Protein AF-V6LDK0-F1 (afdb_monomer_lite)

Radius of gyration: 16.56 Å; chains: 1; bounding box: 21×40×39 Å

Secondary structure (DSSP, 8-state):
-HHHHHHHHHHTT-------S-HHHHTTSSS--EEETTEEETTSSS-TTTTHHHHHHHHTTS---

Structure (mmCIF, N/CA/C/O backbone):
data_AF-V6LDK0-F1
#
_entry.id   AF-V6LDK0-F1
#
loop_
_atom_site.group_PDB
_atom_site.id
_atom_site.type_symbol
_atom_site.label_atom_id
_atom_site.label_alt_id
_atom_site.label_comp_id
_atom_site.label_asym_id
_atom_site.label_entity_id
_atom_site.label_seq_id
_atom_site.pdbx_PDB_ins_code
_atom_site.Cartn_x
_atom_site.Cartn_y
_atom_site.Cartn_z
_atom_site.occupancy
_atom_site.B_iso_or_equiv
_atom_site.auth_seq_id
_atom_site.auth_comp_id
_atom_site.auth_asym_id
_atom_site.auth_atom_id
_atom_site.pdbx_PDB_model_num
ATOM 1 N N . MET A 1 1 ? 1.244 -5.256 13.627 1.00 78.00 1 MET A N 1
ATOM 2 C CA . MET A 1 1 ? 1.848 -3.920 13.831 1.00 78.00 1 MET A CA 1
ATOM 3 C C . MET A 1 1 ? 1.334 -2.908 12.809 1.00 78.00 1 MET A C 1
ATOM 5 O O . MET A 1 1 ? 0.665 -1.975 13.222 1.00 78.00 1 MET A O 1
ATOM 9 N N . LEU A 1 2 ? 1.524 -3.114 11.498 1.00 83.81 2 LEU A N 1
ATOM 10 C CA . LEU A 1 2 ? 1.032 -2.185 10.458 1.00 83.81 2 LEU A CA 1
ATOM 11 C C . LEU A 1 2 ? -0.478 -1.905 10.526 1.00 83.81 2 LEU A C 1
ATOM 13 O O . LEU A 1 2 ? -0.884 -0.750 10.496 1.00 83.81 2 LEU A O 1
ATOM 17 N N . GLY A 1 3 ? -1.308 -2.931 10.740 1.00 81.44 3 GLY A N 1
ATOM 18 C CA . GLY A 1 3 ? -2.753 -2.728 10.912 1.00 81.44 3 GLY A CA 1
ATOM 19 C C . GLY A 1 3 ? -3.137 -1.824 12.097 1.00 81.44 3 GLY A C 1
ATOM 20 O O . GLY A 1 3 ? -4.155 -1.143 12.032 1.00 81.44 3 GLY A O 1
ATOM 21 N N . GLN A 1 4 ? -2.321 -1.757 13.161 1.00 86.69 4 GLN A N 1
ATOM 22 C CA . GLN A 1 4 ? -2.565 -0.821 14.268 1.00 86.69 4 GLN A CA 1
ATOM 23 C C . GLN A 1 4 ? -2.244 0.617 13.866 1.00 86.69 4 GLN A C 1
ATOM 25 O O . GLN A 1 4 ? -3.012 1.510 14.204 1.00 86.69 4 GLN A O 1
ATOM 30 N N . LEU A 1 5 ? -1.155 0.831 13.120 1.00 87.88 5 LEU A N 1
ATOM 31 C CA . LEU A 1 5 ? -0.801 2.148 12.589 1.00 87.88 5 LEU A CA 1
ATOM 32 C C . LEU A 1 5 ? -1.923 2.688 11.692 1.00 87.88 5 LEU A C 1
ATOM 34 O O . LEU A 1 5 ? -2.385 3.803 11.903 1.00 87.88 5 LEU A O 1
ATOM 38 N N . VAL A 1 6 ? -2.398 1.872 10.744 1.00 88.06 6 VAL A N 1
ATOM 39 C CA . VAL A 1 6 ? -3.474 2.252 9.813 1.00 88.06 6 VAL A CA 1
ATOM 40 C C . VAL A 1 6 ? -4.755 2.599 10.569 1.00 88.06 6 VAL A C 1
ATOM 42 O O . VAL A 1 6 ? -5.390 3.611 10.284 1.00 88.06 6 VAL A O 1
ATOM 45 N N . ARG A 1 7 ? -5.120 1.799 11.576 1.00 88.81 7 ARG A N 1
ATOM 46 C CA . ARG A 1 7 ? -6.307 2.063 12.394 1.00 88.81 7 ARG A CA 1
ATOM 47 C C . ARG A 1 7 ? -6.192 3.373 13.175 1.00 88.81 7 ARG A C 1
ATOM 49 O O . ARG A 1 7 ? -7.109 4.178 13.125 1.00 88.81 7 ARG A O 1
ATOM 56 N N . VAL A 1 8 ? -5.070 3.601 13.858 1.00 92.75 8 VAL A N 1
ATOM 57 C CA . VAL A 1 8 ? -4.849 4.831 14.635 1.00 92.75 8 VAL A CA 1
ATOM 58 C C . VAL A 1 8 ? -4.840 6.062 13.730 1.00 92.75 8 VAL A C 1
ATOM 60 O O . VAL A 1 8 ? -5.436 7.073 14.084 1.00 92.75 8 VAL A O 1
ATOM 63 N N . ALA A 1 9 ? -4.217 5.971 12.554 1.00 90.00 9 ALA A N 1
ATOM 64 C CA . ALA A 1 9 ? -4.211 7.052 11.576 1.00 90.00 9 ALA A CA 1
ATOM 65 C C . ALA A 1 9 ? -5.631 7.432 11.134 1.00 90.00 9 ALA A C 1
ATOM 67 O O . ALA A 1 9 ? -5.956 8.614 11.092 1.00 90.00 9 ALA A O 1
ATOM 68 N N . ARG A 1 10 ? -6.497 6.440 10.882 1.00 87.31 10 ARG A N 1
ATOM 69 C CA . ARG A 1 10 ? -7.912 6.685 10.565 1.00 87.31 10 ARG A CA 1
ATOM 70 C C . ARG A 1 10 ? -8.669 7.313 11.732 1.00 87.31 10 ARG A C 1
ATOM 72 O O . ARG A 1 10 ? -9.370 8.294 11.520 1.00 87.31 10 ARG A O 1
ATOM 79 N N . ASP A 1 11 ? -8.502 6.779 12.941 1.00 93.12 11 ASP A N 1
ATOM 80 C CA . ASP A 1 11 ? -9.178 7.282 14.146 1.00 93.12 11 ASP A CA 1
ATOM 81 C C . ASP A 1 11 ? -8.785 8.740 14.463 1.00 93.12 11 ASP A C 1
ATOM 83 O O . ASP A 1 11 ? -9.575 9.487 15.032 1.00 93.12 11 ASP A O 1
ATOM 87 N N . GLN A 1 12 ? -7.567 9.148 14.095 1.00 94.56 12 GLN A N 1
ATOM 88 C CA . GLN A 1 12 ? -7.033 10.498 14.310 1.00 94.56 12 GLN A CA 1
ATOM 89 C C . GLN A 1 12 ? -7.141 11.405 13.074 1.00 94.56 12 GLN A C 1
ATOM 91 O O . GLN A 1 12 ? -6.496 12.452 13.047 1.00 94.56 12 GLN A O 1
ATOM 96 N N . GLU A 1 13 ? -7.870 10.991 12.030 1.00 93.38 13 GLU A N 1
ATOM 97 C CA . GLU A 1 13 ? -7.986 11.717 10.750 1.00 93.38 13 GLU A CA 1
ATOM 98 C C . GLU A 1 13 ? -6.625 12.136 10.156 1.00 93.38 13 GLU A C 1
ATOM 100 O O . GLU A 1 13 ? -6.477 13.143 9.463 1.00 93.38 13 GLU A O 1
ATOM 105 N N . THR A 1 14 ? -5.591 11.346 10.434 1.00 94.00 14 THR A N 1
ATOM 106 C CA . THR A 1 14 ? -4.220 11.626 10.028 1.00 94.00 14 THR A CA 1
ATOM 107 C C . THR A 1 14 ? -3.921 10.936 8.705 1.00 94.00 14 THR A C 1
ATOM 109 O O . THR A 1 14 ? -4.134 9.735 8.540 1.00 94.00 14 THR A O 1
ATOM 112 N N . THR A 1 15 ? -3.369 11.689 7.754 1.00 93.88 15 THR A N 1
ATOM 113 C CA . THR A 1 15 ? -2.918 11.128 6.475 1.00 93.88 15 THR A CA 1
ATOM 114 C C . THR A 1 15 ? -1.568 10.435 6.643 1.00 93.88 15 THR A C 1
ATOM 116 O O . THR A 1 15 ? -0.628 11.020 7.178 1.00 93.88 15 THR A O 1
ATOM 119 N N . VAL A 1 16 ? -1.456 9.200 6.148 1.00 92.81 16 VAL A N 1
ATOM 120 C CA . VAL A 1 16 ? -0.220 8.404 6.179 1.00 92.81 16 VAL A CA 1
ATOM 121 C C . VAL A 1 16 ? 0.163 7.988 4.766 1.00 92.81 16 VAL A C 1
ATOM 123 O O . VAL A 1 16 ? -0.665 7.486 4.011 1.00 92.81 16 VAL A O 1
ATOM 126 N N . ILE A 1 17 ? 1.444 8.157 4.438 1.00 94.06 17 ILE A N 1
ATOM 127 C CA . ILE A 1 17 ? 2.058 7.622 3.223 1.00 94.06 17 ILE A CA 1
ATOM 128 C C . ILE A 1 17 ? 3.017 6.510 3.645 1.00 94.06 17 ILE A C 1
ATOM 130 O O . ILE A 1 17 ? 3.935 6.742 4.431 1.00 94.06 17 ILE A O 1
ATOM 134 N N . LEU A 1 18 ? 2.797 5.303 3.126 1.00 92.94 18 LEU A N 1
ATOM 135 C CA . LEU A 1 18 ? 3.644 4.138 3.368 1.00 92.94 18 LEU A CA 1
ATOM 136 C C . LEU A 1 18 ? 4.442 3.820 2.103 1.00 92.94 18 LEU A C 1
ATOM 138 O O . LEU A 1 18 ? 3.859 3.489 1.075 1.00 92.94 18 LEU A O 1
ATOM 142 N N . ILE A 1 19 ? 5.770 3.900 2.190 1.00 94.12 19 ILE A N 1
ATOM 143 C CA . ILE A 1 19 ? 6.680 3.544 1.096 1.00 94.12 19 ILE A CA 1
ATOM 144 C C . ILE A 1 19 ? 7.297 2.188 1.420 1.00 94.12 19 ILE A C 1
ATOM 146 O O . ILE A 1 19 ? 7.886 2.000 2.483 1.00 94.12 19 ILE A O 1
ATOM 150 N N . THR A 1 20 ? 7.154 1.235 0.507 1.00 93.31 20 THR A N 1
ATOM 151 C CA . THR A 1 20 ? 7.718 -0.106 0.649 1.00 93.31 20 THR A CA 1
ATOM 152 C C . THR A 1 20 ? 7.992 -0.711 -0.719 1.00 93.31 20 THR A C 1
ATOM 154 O O . T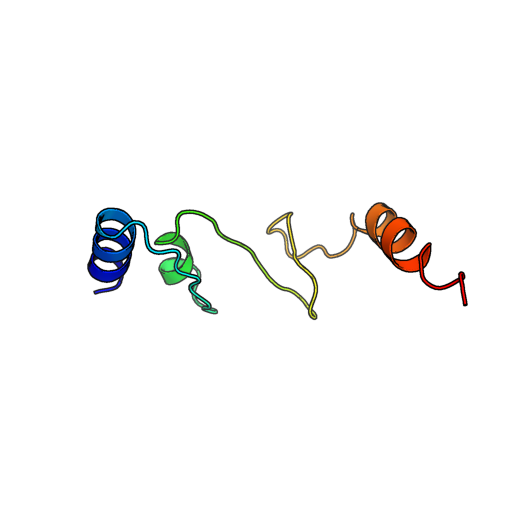HR A 1 20 ? 7.328 -0.382 -1.696 1.00 93.31 20 THR A O 1
ATOM 157 N N . HIS A 1 21 ? 8.950 -1.628 -0.772 1.00 94.56 21 HIS A N 1
ATOM 158 C CA . HIS A 1 21 ? 9.172 -2.499 -1.924 1.00 94.56 21 HIS A CA 1
ATOM 159 C C . HIS A 1 21 ? 8.469 -3.864 -1.771 1.00 94.56 21 HIS A C 1
ATOM 161 O O . HIS A 1 21 ? 8.620 -4.728 -2.628 1.00 94.56 21 HIS A O 1
ATOM 167 N N . GLU A 1 22 ? 7.783 -4.129 -0.647 1.00 94.62 22 GLU A N 1
ATOM 168 C CA . GLU A 1 22 ? 7.103 -5.407 -0.391 1.00 94.62 22 GLU A CA 1
ATOM 169 C C . GLU A 1 22 ? 5.591 -5.313 -0.694 1.00 94.62 22 GLU A C 1
ATOM 171 O O . GLU A 1 22 ? 4.872 -4.640 0.053 1.00 94.62 22 GLU A O 1
ATOM 176 N N . PRO A 1 23 ? 5.063 -6.054 -1.693 1.00 90.00 23 PRO A N 1
ATOM 177 C CA . PRO A 1 23 ? 3.648 -5.973 -2.084 1.00 90.00 23 PRO A CA 1
ATOM 178 C C . PRO A 1 23 ? 2.667 -6.304 -0.953 1.00 90.00 23 PRO A C 1
ATOM 180 O O . PRO A 1 23 ? 1.614 -5.691 -0.813 1.00 90.00 23 PRO A O 1
ATOM 183 N N . ARG A 1 24 ? 3.028 -7.248 -0.073 1.00 92.50 24 ARG A N 1
ATOM 184 C CA . ARG A 1 24 ? 2.184 -7.610 1.078 1.00 92.50 24 ARG A CA 1
ATOM 185 C C . ARG A 1 24 ? 2.021 -6.469 2.076 1.00 92.50 24 ARG A C 1
ATOM 187 O O . ARG A 1 24 ? 0.990 -6.390 2.732 1.00 92.50 24 ARG A O 1
ATOM 194 N N . VAL A 1 25 ? 3.036 -5.619 2.218 1.00 93.56 25 VAL A N 1
ATOM 195 C CA . VAL A 1 25 ? 2.983 -4.446 3.096 1.00 93.56 25 VAL A CA 1
ATOM 196 C C . VAL A 1 25 ? 2.156 -3.342 2.436 1.00 93.56 25 VAL A C 1
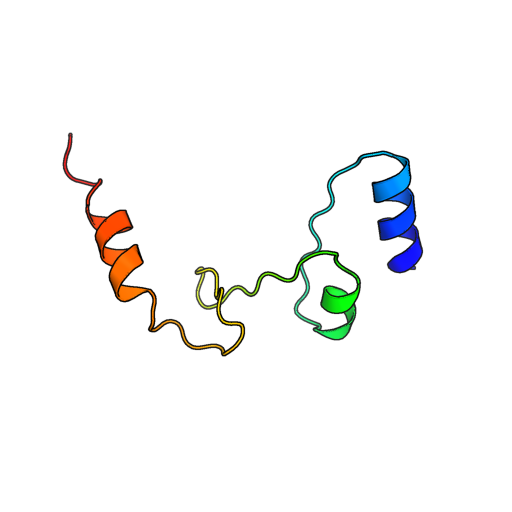ATOM 198 O O . VAL A 1 25 ? 1.331 -2.733 3.113 1.00 93.56 25 VAL A O 1
ATOM 201 N N . ALA A 1 26 ? 2.316 -3.141 1.124 1.00 91.38 26 ALA A N 1
ATOM 202 C CA . ALA A 1 26 ? 1.515 -2.197 0.344 1.00 91.38 26 ALA A CA 1
ATOM 203 C C . ALA A 1 26 ? 0.013 -2.522 0.402 1.00 91.38 26 ALA A C 1
ATOM 205 O O . ALA A 1 26 ? -0.798 -1.616 0.561 1.00 91.38 26 ALA A O 1
ATOM 206 N N . GLY A 1 27 ? -0.352 -3.808 0.419 1.00 89.31 27 GLY A N 1
ATOM 207 C CA . GLY A 1 27 ? -1.744 -4.254 0.550 1.00 89.31 27 GLY A CA 1
ATOM 208 C C . GLY A 1 27 ? -2.447 -3.889 1.868 1.00 89.31 27 GLY A C 1
ATOM 209 O O . GLY A 1 27 ? -3.657 -4.072 1.971 1.00 89.31 27 GLY A O 1
ATOM 210 N N . TYR A 1 28 ? -1.735 -3.373 2.880 1.00 90.94 28 TYR A N 1
ATOM 211 C CA . TYR A 1 28 ? -2.375 -2.788 4.069 1.00 90.94 28 TYR A CA 1
ATOM 212 C C . TYR A 1 28 ? -2.867 -1.352 3.842 1.00 90.94 28 TYR A C 1
ATOM 214 O O . TYR A 1 28 ? -3.630 -0.843 4.665 1.00 90.94 28 TYR A O 1
ATOM 222 N N . ALA A 1 29 ? -2.400 -0.682 2.786 1.00 90.62 29 ALA A N 1
ATOM 223 C CA . ALA A 1 29 ? -2.798 0.675 2.455 1.00 90.62 29 ALA A CA 1
ATOM 224 C C . ALA A 1 29 ? -4.156 0.702 1.744 1.00 90.62 29 ALA A C 1
ATOM 226 O O . ALA A 1 29 ? -4.548 -0.232 1.052 1.00 90.62 29 ALA A O 1
ATOM 227 N N . ASP A 1 30 ? -4.852 1.829 1.876 1.00 89.12 30 ASP A N 1
ATOM 228 C CA . ASP A 1 30 ? -6.114 2.080 1.173 1.00 89.12 30 ASP A CA 1
ATOM 229 C C . ASP A 1 30 ? -5.943 2.215 -0.340 1.00 89.12 30 ASP A C 1
ATOM 231 O O . ASP A 1 30 ? -6.882 2.009 -1.110 1.00 89.12 30 ASP A O 1
ATOM 235 N N . ARG A 1 31 ? -4.748 2.629 -0.763 1.00 89.00 31 ARG A N 1
ATOM 236 C CA . ARG A 1 31 ? -4.386 2.851 -2.157 1.00 89.00 31 ARG A CA 1
ATOM 237 C C . ARG A 1 31 ? -2.951 2.407 -2.364 1.00 89.00 31 ARG A C 1
ATOM 239 O O . ARG A 1 31 ? -2.082 2.742 -1.560 1.00 89.00 31 ARG A O 1
ATOM 246 N N . GLU A 1 32 ? -2.717 1.717 -3.468 1.00 90.00 32 GLU A N 1
ATOM 247 C CA . GLU A 1 32 ? -1.384 1.345 -3.920 1.00 90.00 32 GLU A CA 1
ATOM 248 C C . GLU A 1 32 ? -0.990 2.235 -5.101 1.00 90.00 32 GLU A C 1
ATOM 250 O O . GLU A 1 32 ? -1.765 2.423 -6.039 1.00 90.00 32 GLU A O 1
ATOM 255 N N . ILE A 1 33 ? 0.203 2.821 -5.022 1.00 90.38 33 ILE A N 1
ATOM 256 C CA . ILE A 1 33 ? 0.810 3.607 -6.095 1.00 90.38 33 ILE A CA 1
ATOM 257 C C . ILE A 1 33 ? 2.185 3.002 -6.340 1.00 90.38 33 ILE A C 1
ATOM 259 O O . ILE A 1 33 ? 3.005 2.942 -5.423 1.00 90.38 33 ILE A O 1
ATOM 263 N N . VAL A 1 34 ? 2.435 2.562 -7.570 1.00 90.62 34 VAL A N 1
ATOM 264 C CA . VAL A 1 34 ? 3.720 1.985 -7.967 1.00 90.62 34 VAL A CA 1
ATOM 265 C C . VAL A 1 34 ? 4.568 3.069 -8.622 1.00 90.62 34 VAL A C 1
ATOM 267 O O . VAL A 1 34 ? 4.072 3.855 -9.425 1.00 90.62 34 VAL A O 1
ATOM 270 N N . LEU A 1 35 ? 5.854 3.112 -8.274 1.00 89.62 35 LEU A N 1
ATOM 271 C CA . LEU A 1 35 ? 6.835 3.974 -8.925 1.00 89.62 35 LEU A CA 1
ATOM 272 C C . LEU A 1 35 ? 7.795 3.129 -9.758 1.00 89.62 35 LEU A C 1
ATOM 274 O O . LEU A 1 35 ? 8.309 2.116 -9.278 1.00 89.62 35 LEU A O 1
ATOM 278 N N . ARG A 1 36 ? 8.075 3.578 -10.981 1.00 84.94 36 ARG A N 1
ATOM 279 C CA . ARG A 1 36 ? 9.048 2.964 -11.887 1.00 84.94 36 ARG A CA 1
ATOM 280 C C . ARG A 1 36 ? 9.861 4.057 -12.562 1.00 84.94 36 ARG A C 1
ATOM 282 O O . ARG A 1 36 ? 9.295 4.969 -13.143 1.00 84.94 36 ARG A O 1
ATOM 289 N N . ASP A 1 37 ? 11.183 3.988 -12.431 1.00 86.94 37 AS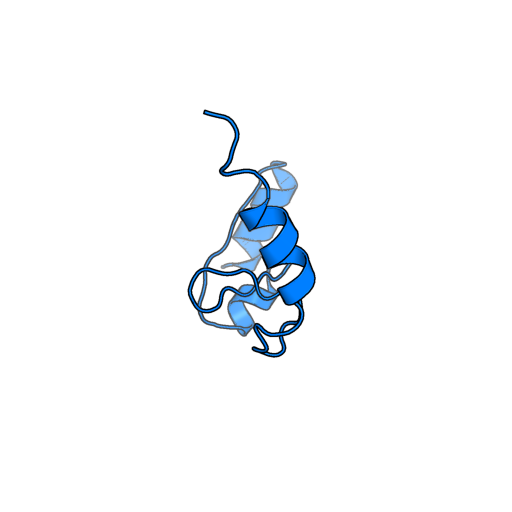P A N 1
ATOM 290 C CA . ASP A 1 37 ? 12.119 4.952 -13.031 1.00 86.94 37 ASP A CA 1
ATOM 291 C C . ASP A 1 37 ? 11.825 6.435 -12.698 1.00 86.94 37 ASP A C 1
ATOM 293 O O . ASP A 1 37 ? 12.164 7.340 -13.452 1.00 86.94 37 ASP A O 1
ATOM 297 N N . GLY A 1 38 ? 11.221 6.695 -11.532 1.00 87.38 38 GLY A N 1
ATOM 298 C CA . GLY A 1 38 ? 10.838 8.041 -11.082 1.00 87.38 38 GLY A CA 1
ATOM 299 C C . GLY A 1 38 ? 9.454 8.504 -11.549 1.00 87.38 38 GLY A C 1
ATOM 300 O O . GLY A 1 38 ? 9.017 9.581 -11.150 1.00 87.38 38 GLY A O 1
ATOM 301 N N . GLU A 1 39 ? 8.747 7.687 -12.327 1.00 84.25 39 GLU A N 1
ATOM 302 C CA . GLU A 1 39 ? 7.393 7.949 -12.811 1.00 84.25 39 GLU A CA 1
ATOM 303 C C . GLU A 1 39 ? 6.361 7.093 -12.069 1.00 84.25 39 GLU A C 1
ATOM 305 O O . GLU A 1 39 ? 6.666 6.020 -11.540 1.00 84.25 39 GLU A O 1
ATOM 310 N N . VAL A 1 40 ? 5.121 7.582 -12.011 1.00 87.00 40 VAL A N 1
ATOM 311 C CA . VAL A 1 40 ? 4.000 6.838 -11.428 1.00 87.00 40 VAL A CA 1
ATOM 312 C C . VAL A 1 40 ? 3.468 5.844 -12.454 1.00 87.00 40 VAL A C 1
ATOM 314 O O . VAL A 1 40 ? 3.002 6.236 -13.520 1.00 87.00 40 VAL A O 1
ATOM 317 N N . ASP A 1 41 ? 3.474 4.559 -12.109 1.00 86.25 41 ASP A N 1
ATOM 318 C CA . ASP A 1 41 ? 2.833 3.517 -12.903 1.00 86.25 41 ASP A CA 1
ATOM 319 C C . ASP A 1 41 ? 1.387 3.314 -12.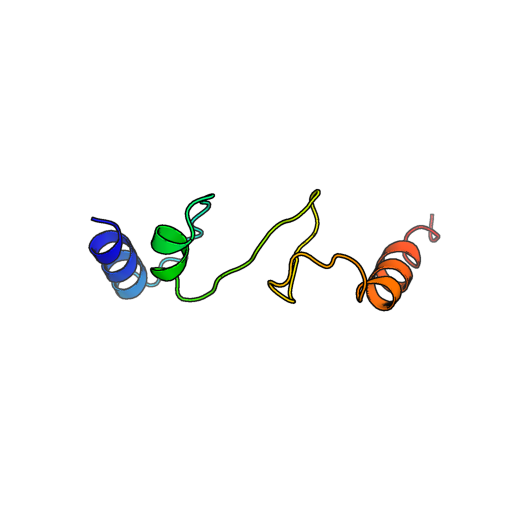435 1.00 86.25 41 ASP A C 1
ATOM 321 O O . ASP A 1 41 ? 1.096 2.549 -11.515 1.00 86.25 41 ASP A O 1
ATOM 325 N N . PHE A 1 42 ? 0.461 4.003 -13.101 1.00 74.50 42 PHE A N 1
ATOM 326 C CA . PHE A 1 42 ? -0.977 3.883 -12.844 1.00 74.50 42 PHE A CA 1
ATOM 327 C C . PHE A 1 42 ? -1.579 2.554 -13.320 1.00 74.50 42 PHE A C 1
ATOM 329 O O . PHE A 1 42 ? -2.726 2.251 -12.991 1.00 74.50 42 PHE A O 1
ATOM 336 N N . THR A 1 43 ? -0.846 1.775 -14.120 1.00 75.38 43 THR A N 1
ATOM 337 C CA . THR A 1 43 ? -1.345 0.518 -14.692 1.00 75.38 43 THR A CA 1
ATOM 338 C C . THR A 1 43 ? -1.071 -0.676 -13.786 1.00 75.38 43 THR A C 1
ATOM 340 O O . THR A 1 43 ? -1.779 -1.676 -13.873 1.00 75.38 43 THR A O 1
ATOM 343 N N . GLY A 1 44 ? -0.040 -0.588 -12.936 1.00 68.50 44 GLY A N 1
ATOM 344 C CA . GLY A 1 44 ? 0.441 -1.702 -12.115 1.00 68.50 44 GLY A CA 1
ATOM 345 C C . GLY A 1 44 ? 1.038 -2.860 -12.928 1.00 68.50 44 GLY A C 1
ATOM 346 O O . GLY A 1 44 ? 1.313 -3.921 -12.373 1.00 68.50 44 GLY A O 1
ATOM 347 N N . LEU A 1 45 ? 1.224 -2.682 -14.242 1.00 70.00 45 LEU A N 1
ATOM 348 C CA . LEU A 1 45 ? 1.733 -3.700 -15.164 1.00 70.00 45 LEU A CA 1
ATOM 349 C C . LEU A 1 45 ? 3.232 -3.533 -15.460 1.00 70.00 45 LEU A C 1
ATOM 351 O O . LEU A 1 45 ? 3.794 -4.310 -16.230 1.00 70.00 45 LEU A O 1
ATOM 355 N N . GLY A 1 46 ? 3.892 -2.520 -14.890 1.00 63.31 46 GLY A N 1
ATOM 356 C CA . GLY A 1 46 ? 5.290 -2.209 -15.172 1.00 63.31 46 GLY A CA 1
ATOM 357 C C . GLY A 1 46 ? 5.518 -1.671 -16.587 1.00 63.31 46 GLY A C 1
ATOM 358 O O . GLY A 1 46 ? 6.655 -1.673 -17.060 1.00 63.31 46 GLY A O 1
ATOM 359 N N . VAL A 1 47 ? 4.460 -1.228 -17.279 1.00 61.94 47 VAL A N 1
ATOM 360 C CA . VAL A 1 47 ? 4.527 -0.680 -18.640 1.00 61.94 47 VAL A CA 1
ATOM 361 C C . VAL A 1 47 ? 4.469 0.845 -18.588 1.00 61.94 4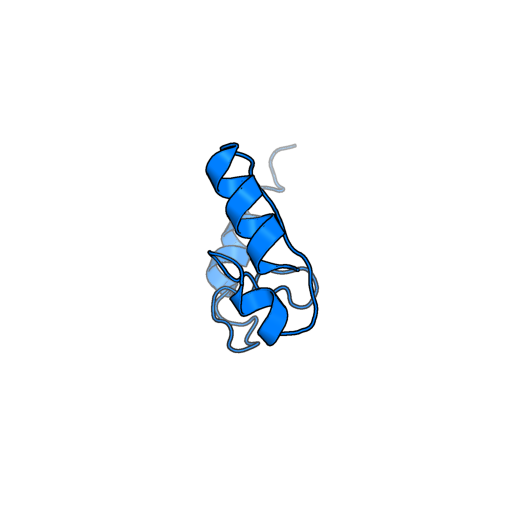7 VAL A C 1
ATOM 363 O O . VAL A 1 47 ? 3.413 1.450 -18.458 1.00 61.94 47 VAL A O 1
ATOM 366 N N . THR A 1 48 ? 5.615 1.496 -18.759 1.00 57.72 48 THR A N 1
ATOM 367 C CA . THR A 1 48 ? 5.749 2.968 -18.794 1.00 57.72 48 THR A CA 1
ATOM 368 C C . THR A 1 48 ? 5.273 3.588 -20.124 1.00 57.72 48 THR A C 1
ATOM 370 O O . THR A 1 48 ? 5.672 4.681 -20.502 1.00 57.72 48 THR A O 1
ATOM 373 N N . GLY A 1 49 ? 4.436 2.879 -20.894 1.00 53.50 49 GLY A N 1
ATOM 374 C CA . GLY A 1 49 ? 4.249 3.129 -22.331 1.00 53.50 49 GLY A CA 1
ATOM 375 C C . GLY A 1 49 ? 2.944 3.800 -22.765 1.00 53.50 49 GLY A C 1
ATOM 376 O O . GLY A 1 49 ? 2.872 4.285 -23.891 1.00 53.50 49 GLY A O 1
ATOM 377 N N . PHE A 1 50 ? 1.912 3.862 -21.918 1.00 55.34 50 PHE A N 1
ATOM 378 C CA . PHE A 1 50 ? 0.670 4.582 -22.261 1.00 55.34 50 PHE A CA 1
ATOM 379 C C . PHE A 1 50 ? 0.752 6.089 -21.960 1.00 55.34 50 PHE A C 1
ATOM 381 O O . PHE A 1 50 ? -0.149 6.848 -22.318 1.00 55.34 50 PHE A O 1
ATOM 388 N N . ASP A 1 51 ? 1.872 6.530 -21.380 1.00 52.62 51 ASP A N 1
ATOM 389 C CA . ASP A 1 51 ? 2.125 7.899 -20.935 1.00 52.62 51 ASP A CA 1
ATOM 390 C C . ASP A 1 51 ? 2.519 8.866 -22.065 1.00 52.62 51 ASP A C 1
ATOM 392 O O . ASP A 1 51 ? 2.667 10.061 -21.837 1.00 52.62 51 ASP A O 1
ATOM 396 N N . ALA A 1 52 ? 2.595 8.408 -23.323 1.00 54.81 52 ALA A N 1
ATOM 397 C CA . ALA A 1 52 ? 2.885 9.275 -24.473 1.00 54.81 52 ALA A CA 1
ATOM 398 C C . ALA A 1 52 ? 1.915 10.477 -24.598 1.00 54.81 52 ALA A C 1
ATOM 400 O O . ALA A 1 52 ? 2.282 11.523 -25.139 1.00 54.81 52 ALA A O 1
ATOM 401 N N . VAL A 1 53 ? 0.689 10.365 -24.066 1.00 54.50 53 VAL A N 1
ATOM 402 C CA . VAL A 1 53 ? -0.258 11.491 -23.962 1.00 54.50 53 VAL A CA 1
ATOM 403 C C . VAL A 1 53 ? 0.117 12.452 -22.821 1.00 54.50 53 VAL A C 1
ATOM 405 O O . VAL A 1 53 ? 0.041 13.668 -23.007 1.00 54.50 53 VAL A O 1
ATOM 408 N N . ALA A 1 54 ? 0.576 11.952 -21.671 1.00 54.62 54 ALA A N 1
ATOM 409 C CA . ALA A 1 54 ? 0.972 12.777 -20.529 1.00 54.62 54 ALA A CA 1
ATOM 410 C C . ALA A 1 54 ? 2.340 13.451 -20.731 1.00 54.62 54 ALA A C 1
ATOM 412 O O . ALA A 1 54 ? 2.487 14.631 -20.406 1.00 54.62 54 ALA A O 1
ATOM 413 N N . THR A 1 55 ? 3.308 12.785 -21.377 1.00 57.34 55 THR A N 1
ATOM 414 C CA . THR A 1 55 ? 4.604 13.383 -21.748 1.00 57.34 55 THR A CA 1
ATOM 415 C C . THR A 1 55 ? 4.416 14.618 -22.643 1.00 57.34 55 THR A C 1
ATOM 417 O O . THR A 1 55 ? 5.157 15.596 -22.523 1.00 57.34 55 THR A O 1
ATOM 420 N N . ARG A 1 56 ? 3.379 14.641 -23.499 1.00 56.81 56 ARG A N 1
ATOM 421 C CA . ARG A 1 56 ? 3.046 15.810 -24.334 1.00 56.81 56 ARG A CA 1
ATOM 422 C C . ARG A 1 56 ? 2.422 16.963 -23.537 1.00 56.81 56 ARG A C 1
ATOM 424 O O . ARG A 1 56 ? 2.643 18.117 -23.898 1.00 56.81 56 ARG A O 1
ATOM 431 N N . LEU A 1 57 ? 1.712 16.676 -22.444 1.00 60.44 57 LEU A N 1
ATOM 432 C CA . LEU A 1 57 ? 1.193 17.695 -21.523 1.00 60.44 57 LEU A CA 1
ATOM 433 C C . LEU A 1 57 ? 2.301 18.263 -20.616 1.00 60.44 57 LEU A C 1
ATOM 435 O O . LEU A 1 57 ? 2.361 19.473 -20.418 1.00 60.44 57 LEU A O 1
ATOM 439 N N . ALA A 1 58 ? 3.229 17.429 -20.136 1.00 58.44 58 ALA A N 1
ATOM 440 C CA . ALA A 1 58 ? 4.347 17.866 -19.294 1.00 58.44 58 ALA A CA 1
ATOM 441 C C . ALA A 1 58 ? 5.426 18.653 -20.069 1.00 58.44 58 ALA A C 1
ATOM 443 O O . ALA A 1 58 ? 6.036 19.579 -19.530 1.00 58.44 58 ALA A O 1
ATOM 444 N N . ALA A 1 59 ? 5.650 18.334 -21.350 1.00 63.00 59 ALA A N 1
ATOM 445 C CA . ALA A 1 59 ? 6.573 19.081 -22.208 1.00 63.00 59 ALA A CA 1
ATOM 446 C C . ALA A 1 59 ? 6.007 20.438 -22.684 1.00 63.00 59 ALA A C 1
ATOM 448 O O . ALA A 1 59 ? 6.782 21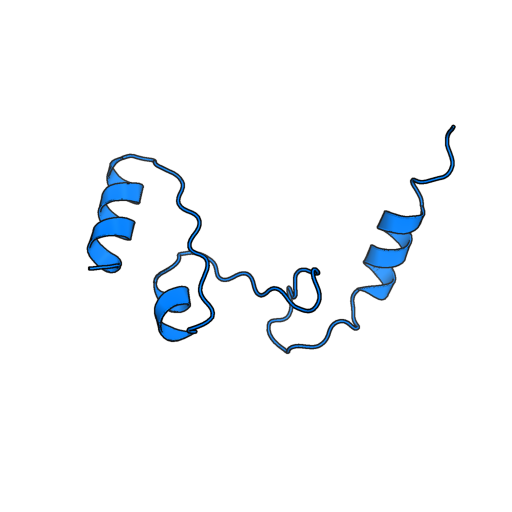.344 -22.989 1.00 63.00 59 ALA A O 1
ATOM 449 N N . GLY A 1 60 ? 4.678 20.605 -22.716 1.00 59.53 60 GLY A N 1
ATOM 450 C CA . GLY A 1 60 ? 3.997 21.790 -23.256 1.00 59.53 60 GLY A CA 1
ATOM 451 C C . GLY A 1 60 ? 4.086 23.074 -22.418 1.00 59.53 60 GLY A C 1
ATOM 452 O O . GLY A 1 60 ? 3.749 24.134 -22.931 1.00 59.53 60 GLY A O 1
ATOM 453 N N . ASN A 1 61 ? 4.568 23.013 -21.171 1.00 62.94 61 ASN A N 1
ATOM 454 C CA . ASN A 1 61 ? 4.616 24.166 -20.253 1.00 62.94 61 ASN A CA 1
ATOM 455 C C . ASN A 1 61 ? 6.032 24.704 -19.958 1.00 62.94 61 ASN A C 1
ATOM 457 O O . ASN A 1 61 ? 6.199 25.540 -19.074 1.00 62.94 61 ASN A O 1
ATOM 461 N N . ARG A 1 62 ? 7.065 24.275 -20.699 1.00 61.50 62 ARG A N 1
ATOM 462 C CA . ARG A 1 62 ? 8.443 24.808 -20.586 1.00 61.50 62 ARG A CA 1
ATOM 463 C C . ARG A 1 62 ? 8.811 25.765 -21.729 1.00 61.50 62 ARG A C 1
ATOM 465 O O . ARG A 1 62 ? 9.884 25.652 -22.309 1.00 61.50 62 ARG A O 1
ATOM 472 N N . GLY A 1 63 ? 7.910 26.691 -22.063 1.00 57.72 63 GLY A N 1
ATOM 473 C CA . GLY A 1 63 ? 8.091 27.633 -23.177 1.00 57.72 63 GLY A CA 1
ATOM 474 C C . GLY A 1 63 ? 7.465 29.015 -22.979 1.00 57.72 63 GLY A C 1
ATOM 475 O O . GLY A 1 63 ? 7.093 29.645 -23.961 1.00 57.72 63 GLY A O 1
ATOM 476 N N . ALA A 1 64 ? 7.318 29.477 -21.735 1.00 56.72 64 ALA A N 1
ATOM 477 C CA . ALA A 1 64 ? 6.881 30.839 -21.426 1.00 56.72 64 ALA A CA 1
ATOM 478 C C . ALA A 1 64 ? 7.810 31.474 -20.379 1.00 56.72 64 ALA A C 1
ATOM 480 O O . ALA A 1 64 ? 7.418 31.684 -19.234 1.00 56.72 64 ALA A O 1
ATOM 481 N N . ALA A 1 65 ? 9.061 31.710 -20.773 1.00 47.91 65 ALA A N 1
ATOM 482 C CA . ALA A 1 65 ? 9.977 32.670 -20.161 1.00 47.91 65 ALA A CA 1
ATOM 483 C C . ALA A 1 65 ? 11.051 33.039 -21.188 1.00 47.91 65 ALA A C 1
ATOM 485 O O . ALA A 1 65 ? 11.618 32.094 -21.784 1.00 47.91 65 ALA A O 1
#

Sequence (65 aa):
MLGQLVRVARDQETTVILITHEPRVAGYADREIVLRDGEVDFTGLGVTGFDAVATRLAAGNRGAA

Foldseek 3Di:
DLLVVVVVCVVVVHDDDDDDPDVVSQVSDPDHWDDDPNDTDPPVPNDPDVCPVVVCVVVVPPPDD

pLDDT: mean 78.82, std 15.27, range [47.91, 94.62]